Protein AF-A0A528ISD9-F1 (afdb_monomer)

Solvent-accessible surface area (backbone atoms only — not comparable to full-atom values): 8264 Å² total; per-residue (Å²): 116,90,58,52,65,60,52,48,52,56,48,50,56,24,37,49,72,68,56,57,71,72,68,52,71,87,56,77,55,90,62,73,42,65,60,56,54,54,38,43,40,49,56,33,66,58,87,95,41,62,55,21,46,51,64,62,51,53,51,49,48,66,52,47,54,58,52,52,52,53,51,49,52,54,48,51,53,52,51,47,46,65,73,75,45,89,54,96,59,46,70,56,55,53,51,50,55,59,52,55,72,70,56,59,67,75,75,49,49,58,60,51,51,54,51,51,52,51,48,17,53,50,32,46,53,46,24,72,74,66,72,54,77,87,73,42,58,55,91,77,78,122

Mean predicted aligned error: 9.1 Å

Secondary structure (DSSP, 8-state):
-TTHHHHHHHHHHTS-HHHHHTT-TTSPPSS--SHHHHHHHHT--BTTB-S-SHHHHHHHHHHHHHHHHHHHHHHHHHHHHHHH---TTHHHHHHHHHHHHTS-HHHHHHHHHHHHHHHHHHHHHHHHHHS---STT-TT--

Structure (mmCIF, N/CA/C/O backbone):
data_AF-A0A528ISD9-F1
#
_entry.id   AF-A0A528ISD9-F1
#
loop_
_atom_site.group_PDB
_atom_site.id
_atom_site.type_symbol
_atom_site.label_atom_id
_atom_site.label_alt_id
_atom_site.label_comp_id
_atom_site.label_asym_id
_atom_site.label_entity_id
_atom_site.label_seq_id
_atom_site.pdbx_PDB_ins_code
_atom_site.Cartn_x
_atom_site.Cartn_y
_atom_site.Cartn_z
_atom_site.occupancy
_atom_site.B_iso_or_equiv
_atom_site.auth_seq_id
_atom_site.auth_comp_id
_atom_site.auth_asym_id
_atom_site.auth_atom_id
_atom_site.pdbx_PDB_model_num
ATOM 1 N N . PHE A 1 1 ? -7.106 -21.153 -19.470 1.00 78.44 1 PHE A N 1
ATOM 2 C CA . PHE A 1 1 ? -7.697 -19.824 -19.732 1.00 78.44 1 PHE A CA 1
ATOM 3 C C . PHE A 1 1 ? -7.240 -18.777 -18.710 1.00 78.44 1 PHE A C 1
ATOM 5 O O . PHE A 1 1 ? -6.643 -17.799 -19.124 1.00 78.44 1 PHE A O 1
ATOM 12 N N . TYR A 1 2 ? -7.396 -18.997 -17.396 1.00 89.81 2 TYR A N 1
ATOM 13 C CA . TYR A 1 2 ? -7.051 -18.007 -16.351 1.00 89.81 2 TYR A CA 1
ATOM 14 C C . TYR A 1 2 ? -5.597 -17.490 -16.335 1.00 89.81 2 TYR A C 1
ATOM 16 O O . TYR A 1 2 ? -5.369 -16.340 -15.985 1.00 89.81 2 TYR A O 1
ATOM 24 N N . LEU A 1 3 ? -4.616 -18.305 -16.741 1.00 90.62 3 LEU A N 1
ATOM 25 C CA . LEU A 1 3 ? -3.196 -17.914 -16.779 1.00 90.62 3 LEU A CA 1
ATOM 26 C C . LEU A 1 3 ? -2.769 -17.243 -18.092 1.00 90.62 3 LEU A C 1
ATOM 28 O O . LEU A 1 3 ? -1.655 -16.737 -18.179 1.00 90.62 3 LEU A O 1
ATOM 32 N N . MET A 1 4 ? -3.635 -17.235 -19.110 1.00 89.06 4 MET A N 1
ATOM 33 C CA . MET A 1 4 ? -3.325 -16.671 -20.426 1.00 89.06 4 MET A CA 1
ATOM 34 C C . MET A 1 4 ? -2.847 -15.205 -20.359 1.00 89.06 4 MET A C 1
ATOM 36 O O . MET A 1 4 ? -1.797 -14.928 -20.934 1.00 89.06 4 MET A O 1
ATOM 40 N N . PRO A 1 5 ? -3.515 -14.268 -19.652 1.00 88.75 5 PRO A N 1
ATOM 41 C CA . PRO A 1 5 ? -3.048 -12.879 -19.600 1.00 88.75 5 PRO A CA 1
ATOM 42 C C . PRO A 1 5 ? -1.692 -12.735 -18.899 1.00 88.75 5 PRO A C 1
ATOM 44 O O . PRO A 1 5 ? -0.844 -11.982 -19.368 1.00 88.75 5 PRO A O 1
ATOM 47 N N . LEU A 1 6 ? -1.452 -13.497 -17.826 1.00 89.75 6 LEU A N 1
ATOM 48 C CA . LEU A 1 6 ? -0.161 -13.507 -17.133 1.00 89.75 6 LEU A CA 1
ATOM 49 C C . LEU A 1 6 ? 0.952 -14.024 -18.052 1.00 89.75 6 LEU A C 1
ATOM 51 O O . LEU A 1 6 ? 2.021 -13.425 -18.130 1.00 89.75 6 LEU A O 1
ATOM 55 N N . PHE A 1 7 ? 0.686 -15.107 -18.782 1.00 87.44 7 PHE A N 1
ATOM 56 C CA . PHE A 1 7 ? 1.626 -15.659 -19.752 1.00 87.44 7 PHE A CA 1
ATOM 57 C C . PHE A 1 7 ? 1.981 -14.642 -20.843 1.00 87.44 7 PHE A C 1
ATOM 59 O O . PHE A 1 7 ? 3.161 -14.438 -21.120 1.00 87.44 7 PHE A O 1
ATOM 66 N N . VAL A 1 8 ? 0.981 -13.960 -21.414 1.00 87.25 8 VAL A N 1
ATOM 67 C CA . VAL A 1 8 ? 1.204 -12.924 -22.433 1.00 87.25 8 VAL A CA 1
ATOM 68 C C . VAL A 1 8 ? 2.040 -11.780 -21.864 1.00 87.25 8 VAL A C 1
ATOM 70 O O . VAL A 1 8 ? 3.036 -11.422 -22.482 1.00 87.25 8 VAL A O 1
ATOM 73 N N . MET A 1 9 ? 1.708 -11.267 -20.673 1.00 88.31 9 MET A N 1
ATOM 74 C CA . MET A 1 9 ? 2.478 -10.195 -20.027 1.00 88.31 9 MET A CA 1
ATOM 75 C C . MET A 1 9 ? 3.944 -10.586 -19.817 1.00 88.31 9 MET A C 1
ATOM 77 O O . MET A 1 9 ? 4.838 -9.812 -20.164 1.00 88.31 9 MET A O 1
ATOM 81 N N . LEU A 1 10 ? 4.200 -11.795 -19.309 1.00 87.62 10 LEU A N 1
ATOM 82 C CA . LEU A 1 10 ? 5.560 -12.291 -19.097 1.00 87.62 10 LEU A CA 1
ATOM 83 C C . LEU A 1 10 ? 6.324 -12.404 -20.415 1.00 87.62 10 LEU A C 1
ATOM 85 O O . LEU A 1 10 ? 7.420 -11.860 -20.520 1.00 87.62 10 LEU A O 1
ATOM 89 N N . VAL A 1 11 ? 5.730 -13.036 -21.430 1.00 86.06 11 VAL A N 1
ATOM 90 C CA . VAL A 1 11 ? 6.341 -13.185 -22.759 1.00 86.06 11 VAL A CA 1
ATOM 91 C C . VAL A 1 11 ? 6.649 -11.824 -23.378 1.00 86.06 11 VAL A C 1
ATOM 93 O O . VAL A 1 11 ? 7.746 -11.625 -23.892 1.00 86.06 11 VAL A O 1
ATOM 96 N N . THR A 1 12 ? 5.728 -10.864 -23.285 1.00 85.38 12 THR A N 1
ATOM 97 C CA . THR A 1 12 ? 5.949 -9.510 -23.807 1.00 85.38 12 THR A CA 1
ATOM 98 C C . THR A 1 12 ? 6.986 -8.716 -23.016 1.00 85.38 12 THR A C 1
ATOM 100 O O . THR A 1 12 ? 7.653 -7.875 -23.606 1.00 85.38 12 THR A O 1
ATOM 103 N N . SER A 1 13 ? 7.186 -8.996 -21.720 1.00 86.12 13 SER A N 1
ATOM 104 C CA . SER A 1 13 ? 8.168 -8.267 -20.898 1.00 86.12 13 SER A CA 1
ATOM 105 C C . SER A 1 13 ? 9.627 -8.504 -21.316 1.00 86.12 13 SER A C 1
ATOM 107 O O . SER A 1 13 ? 10.495 -7.706 -20.971 1.00 86.12 13 SER A O 1
ATOM 109 N N . PHE A 1 14 ? 9.890 -9.579 -22.070 1.00 85.50 14 PHE A N 1
ATOM 110 C CA . PHE A 1 14 ? 11.213 -9.933 -22.597 1.00 85.50 14 PHE A CA 1
ATOM 111 C C . PHE A 1 14 ? 11.406 -9.590 -24.082 1.00 85.50 14 PHE A C 1
ATOM 113 O O . PHE A 1 14 ? 12.476 -9.862 -24.628 1.00 85.50 14 PHE A O 1
ATOM 120 N N . LYS A 1 15 ? 10.392 -9.027 -24.752 1.00 83.38 15 LYS A N 1
ATOM 121 C CA . LYS A 1 15 ? 10.476 -8.633 -26.167 1.00 83.38 15 LYS A CA 1
ATOM 122 C C . LYS A 1 15 ? 11.162 -7.279 -26.321 1.00 83.38 15 LYS A C 1
ATOM 124 O O . LYS A 1 15 ? 11.003 -6.390 -25.486 1.00 83.38 15 LYS A O 1
ATOM 129 N N . THR A 1 16 ? 11.889 -7.105 -27.421 1.00 82.94 16 THR A N 1
ATOM 130 C CA . THR A 1 16 ? 12.428 -5.797 -27.814 1.00 82.94 16 THR A CA 1
ATOM 131 C C . THR A 1 16 ? 11.319 -4.900 -28.366 1.00 82.94 16 THR A C 1
ATOM 133 O O . THR A 1 16 ? 10.243 -5.366 -28.750 1.00 82.94 16 THR A O 1
ATOM 136 N N . MET A 1 17 ? 11.567 -3.590 -28.417 1.00 78.19 17 MET A N 1
ATOM 137 C CA . MET A 1 17 ? 10.549 -2.633 -28.856 1.00 78.19 17 MET A CA 1
ATOM 138 C C . MET A 1 17 ? 10.195 -2.798 -30.345 1.00 78.19 17 MET A C 1
ATOM 140 O O . MET A 1 17 ? 9.028 -2.668 -30.711 1.00 78.19 17 MET A O 1
ATOM 144 N N . ASP A 1 18 ? 11.161 -3.205 -31.172 1.00 78.88 18 ASP A N 1
ATOM 145 C CA . ASP A 1 18 ? 10.939 -3.542 -32.583 1.00 78.88 18 ASP A CA 1
ATOM 146 C C . ASP A 1 18 ? 10.036 -4.779 -32.741 1.00 78.88 18 ASP A C 1
ATOM 148 O O . ASP A 1 18 ? 9.151 -4.810 -33.596 1.00 78.88 18 ASP A O 1
ATOM 152 N N . GLU A 1 19 ? 10.190 -5.798 -31.887 1.00 78.44 19 GLU A N 1
ATOM 153 C CA . GLU A 1 19 ? 9.355 -7.008 -31.927 1.00 78.44 19 GLU A CA 1
ATOM 154 C C . GLU A 1 19 ? 7.897 -6.717 -31.526 1.00 78.44 19 GLU A C 1
ATOM 156 O O . GLU A 1 19 ? 6.963 -7.296 -32.087 1.00 78.44 19 GLU A O 1
ATOM 161 N N . ILE A 1 20 ? 7.688 -5.780 -30.597 1.00 77.25 20 ILE A N 1
ATOM 162 C CA . ILE A 1 20 ? 6.350 -5.324 -30.194 1.00 77.25 20 ILE A CA 1
ATOM 163 C C . ILE A 1 20 ? 5.681 -4.527 -31.328 1.00 77.25 20 ILE A C 1
ATOM 165 O O . ILE A 1 20 ? 4.493 -4.724 -31.592 1.00 77.25 20 ILE A O 1
ATOM 169 N N . GLN A 1 21 ? 6.429 -3.662 -32.022 1.00 79.75 21 GLN A N 1
ATOM 170 C CA . GLN A 1 21 ? 5.910 -2.828 -33.116 1.00 79.75 21 GLN A CA 1
ATOM 171 C C . GLN A 1 21 ? 5.569 -3.628 -34.383 1.00 79.75 21 GLN A C 1
ATOM 173 O O . GLN A 1 21 ? 4.627 -3.278 -35.090 1.00 79.75 21 GLN A O 1
ATOM 178 N N . ASN A 1 22 ? 6.261 -4.744 -34.631 1.00 78.12 22 ASN A N 1
ATOM 179 C CA . ASN A 1 22 ? 6.028 -5.620 -35.786 1.00 78.12 22 ASN A CA 1
ATOM 180 C C . ASN A 1 22 ? 4.757 -6.500 -35.682 1.00 78.12 22 ASN A C 1
ATOM 182 O O . ASN A 1 22 ? 4.517 -7.355 -36.534 1.00 78.12 22 ASN A O 1
ATOM 186 N N . GLY A 1 23 ? 3.912 -6.300 -34.662 1.00 66.56 23 GLY A N 1
ATOM 187 C CA . GLY A 1 23 ? 2.531 -6.803 -34.632 1.00 66.56 23 GLY A CA 1
ATOM 188 C C . GLY A 1 23 ? 2.337 -8.249 -34.161 1.00 66.56 23 GLY A C 1
ATOM 189 O O . GLY A 1 23 ? 1.199 -8.711 -34.083 1.00 66.56 23 GLY A O 1
ATOM 190 N N . ASN A 1 24 ? 3.397 -8.968 -33.778 1.00 68.62 24 ASN A N 1
ATOM 191 C CA . ASN A 1 24 ? 3.296 -10.367 -33.346 1.00 68.62 24 ASN A CA 1
ATOM 192 C C . ASN A 1 24 ? 3.233 -10.509 -31.811 1.00 68.62 24 ASN A C 1
ATOM 194 O O . ASN A 1 24 ? 4.082 -11.133 -31.166 1.00 68.62 24 ASN A O 1
ATOM 198 N N . MET A 1 25 ? 2.213 -9.897 -31.196 1.00 63.84 25 MET A N 1
ATOM 199 C CA . MET A 1 25 ? 2.083 -9.806 -29.731 1.00 63.84 25 MET A CA 1
ATOM 200 C C . MET A 1 25 ? 1.966 -11.179 -29.045 1.00 63.84 25 MET A C 1
ATOM 202 O O . MET A 1 25 ? 2.528 -11.361 -27.965 1.00 63.84 25 MET A O 1
ATOM 206 N N . LEU A 1 26 ? 1.313 -12.152 -29.693 1.00 69.12 26 LEU A N 1
ATOM 207 C CA . LEU A 1 26 ? 1.048 -13.496 -29.154 1.00 69.12 26 LEU A CA 1
ATOM 208 C C . LEU A 1 26 ? 2.157 -14.527 -29.437 1.00 69.12 26 LEU A C 1
ATOM 210 O O . LEU A 1 26 ? 2.134 -15.606 -28.846 1.00 69.12 26 LEU A O 1
ATOM 214 N N . ALA A 1 27 ? 3.115 -14.228 -30.320 1.00 75.69 27 ALA A N 1
ATOM 215 C CA . ALA A 1 27 ? 4.233 -15.132 -30.588 1.00 75.69 27 ALA A CA 1
ATOM 216 C C . ALA A 1 27 ? 5.226 -15.180 -29.417 1.00 75.69 27 ALA A C 1
ATOM 218 O O . ALA A 1 27 ? 5.342 -14.228 -28.643 1.00 75.69 27 ALA A O 1
ATOM 219 N N . LEU A 1 28 ? 5.954 -16.290 -29.299 1.00 76.00 28 LEU A N 1
ATOM 220 C CA . LEU A 1 28 ? 7.080 -16.412 -28.372 1.00 76.00 28 LEU A CA 1
ATOM 221 C C . LEU A 1 28 ? 8.197 -15.421 -28.745 1.00 76.00 28 LEU A C 1
ATOM 223 O O . LEU A 1 28 ? 8.339 -15.112 -29.930 1.00 76.00 28 LEU A O 1
ATOM 227 N N . PRO A 1 29 ? 8.972 -14.933 -27.756 1.00 74.81 29 PRO A N 1
ATOM 228 C CA . PRO A 1 29 ? 10.000 -13.933 -27.999 1.00 74.81 29 PRO A CA 1
ATOM 229 C C . PRO A 1 29 ? 11.099 -14.540 -28.871 1.00 74.81 29 PRO A C 1
ATOM 231 O O . PRO A 1 29 ? 11.647 -15.592 -28.531 1.00 74.81 29 PRO A O 1
ATOM 234 N N . GLN A 1 30 ? 11.410 -13.899 -29.995 1.00 75.25 30 GLN A N 1
ATOM 235 C CA . GLN A 1 30 ? 12.441 -14.398 -30.917 1.00 75.25 30 GLN A CA 1
ATOM 236 C C . GLN A 1 30 ? 13.851 -14.154 -30.365 1.00 75.25 30 GLN A C 1
ATOM 238 O O . GLN A 1 30 ? 14.741 -14.987 -30.532 1.00 75.25 30 GLN A O 1
ATOM 243 N N . ALA A 1 31 ? 14.031 -13.036 -29.659 1.00 79.00 31 ALA A N 1
ATOM 244 C CA . ALA A 1 31 ? 15.257 -12.682 -28.956 1.00 79.00 31 ALA A CA 1
ATOM 245 C C . ALA A 1 31 ? 14.906 -12.174 -27.544 1.00 79.00 31 ALA A C 1
ATOM 247 O O . ALA A 1 31 ? 14.661 -10.980 -27.368 1.00 79.00 31 ALA A O 1
ATOM 248 N N . PRO A 1 32 ? 14.832 -13.055 -26.528 1.00 80.31 32 PRO A N 1
ATOM 249 C CA . PRO A 1 32 ? 14.526 -12.632 -25.166 1.00 80.31 32 PRO A CA 1
ATOM 250 C C . PRO A 1 32 ? 15.647 -11.740 -24.618 1.00 80.31 32 PRO A C 1
ATOM 252 O O . PRO A 1 32 ? 16.808 -12.151 -24.570 1.00 80.31 32 PRO A O 1
ATOM 255 N N . THR A 1 33 ? 15.304 -10.528 -24.179 1.00 84.12 33 THR A N 1
ATOM 256 C CA . THR A 1 33 ? 16.258 -9.573 -23.594 1.00 84.12 33 THR A CA 1
ATOM 257 C C . THR A 1 33 ? 15.757 -9.003 -22.265 1.00 84.12 33 THR A C 1
ATOM 259 O O . THR A 1 33 ? 14.560 -8.867 -22.026 1.00 84.12 33 THR A O 1
ATOM 262 N N . PHE A 1 34 ? 16.696 -8.650 -21.383 1.00 87.00 34 PHE A N 1
ATOM 263 C CA . PHE A 1 34 ? 16.424 -7.955 -20.113 1.00 87.00 34 PHE A CA 1
ATOM 264 C C . PHE A 1 34 ? 16.558 -6.430 -20.228 1.00 87.00 34 PHE A C 1
ATOM 266 O O . PHE A 1 34 ? 16.382 -5.706 -19.249 1.00 87.00 34 PHE A O 1
ATOM 273 N N . GLU A 1 35 ? 16.859 -5.925 -21.422 1.00 85.00 35 GLU A N 1
ATOM 274 C CA . GLU A 1 35 ? 17.009 -4.497 -21.689 1.00 85.00 35 GLU A CA 1
ATOM 275 C C . GLU A 1 35 ? 15.753 -3.680 -21.318 1.00 85.00 35 GLU A C 1
ATOM 277 O O . GLU A 1 35 ? 15.913 -2.646 -20.663 1.00 85.00 35 GLU A O 1
ATOM 282 N N . PRO A 1 36 ? 14.511 -4.137 -21.604 1.00 86.12 36 PRO A N 1
ATOM 283 C CA . PRO A 1 36 ? 13.305 -3.429 -21.171 1.00 86.12 36 PRO A CA 1
ATOM 284 C C . PRO A 1 36 ? 13.200 -3.293 -19.647 1.00 86.12 36 PRO A C 1
ATOM 286 O O . PRO A 1 36 ? 12.753 -2.261 -19.155 1.00 86.12 36 PRO A O 1
ATOM 289 N N . TRP A 1 37 ? 13.652 -4.296 -18.888 1.00 87.19 37 TRP A N 1
ATOM 290 C CA . TRP A 1 37 ? 13.636 -4.275 -17.422 1.00 87.19 37 TRP A CA 1
ATOM 291 C C . TRP A 1 37 ? 14.635 -3.269 -16.848 1.00 87.19 37 TRP A C 1
ATOM 293 O O . TRP A 1 37 ? 14.292 -2.512 -15.940 1.00 87.19 37 TRP A O 1
ATOM 303 N N . LEU A 1 38 ? 15.853 -3.220 -17.395 1.00 86.06 38 LEU A N 1
ATOM 304 C CA . LEU A 1 38 ? 16.877 -2.254 -16.983 1.00 86.06 38 LEU A CA 1
ATOM 305 C C . LEU A 1 38 ? 16.448 -0.816 -17.310 1.00 86.06 38 LEU A C 1
ATOM 307 O O . LEU A 1 38 ? 16.518 0.063 -16.446 1.00 86.06 38 LEU A O 1
ATOM 311 N N . LYS A 1 39 ? 15.906 -0.600 -18.515 1.00 84.75 39 LYS A N 1
ATOM 312 C CA . LYS A 1 39 ? 15.342 0.691 -18.932 1.00 84.75 39 LYS A CA 1
ATOM 313 C C . LYS A 1 39 ? 14.153 1.106 -18.065 1.00 84.75 39 LYS A C 1
ATOM 315 O O . LYS A 1 39 ? 14.074 2.263 -17.653 1.00 84.75 39 LYS A O 1
ATOM 320 N N . ALA A 1 40 ? 13.247 0.184 -17.735 1.00 85.19 40 ALA A N 1
ATOM 321 C CA . ALA A 1 40 ? 12.119 0.445 -16.834 1.00 85.19 40 ALA A CA 1
ATOM 322 C C . ALA A 1 40 ? 12.580 0.832 -15.421 1.00 85.19 40 ALA A C 1
ATOM 324 O O . ALA A 1 40 ? 11.997 1.713 -14.782 1.00 85.19 40 ALA A O 1
ATOM 325 N N . TRP A 1 41 ? 13.644 0.194 -14.936 1.00 86.06 41 TRP A N 1
ATOM 326 C CA . TRP A 1 41 ? 14.147 0.418 -13.589 1.00 86.06 41 TRP A CA 1
ATOM 327 C C . TRP A 1 41 ? 14.801 1.791 -13.405 1.00 86.06 41 TRP A C 1
ATOM 329 O O . TRP A 1 41 ? 14.539 2.434 -12.386 1.00 86.06 41 TRP A O 1
ATOM 339 N N . GLY A 1 42 ? 15.620 2.240 -14.365 1.00 83.06 42 GLY A N 1
ATOM 340 C CA . GLY A 1 42 ? 16.470 3.430 -14.194 1.00 83.06 42 GLY A CA 1
ATOM 341 C C . GLY A 1 42 ? 16.247 4.596 -15.160 1.00 83.06 42 GL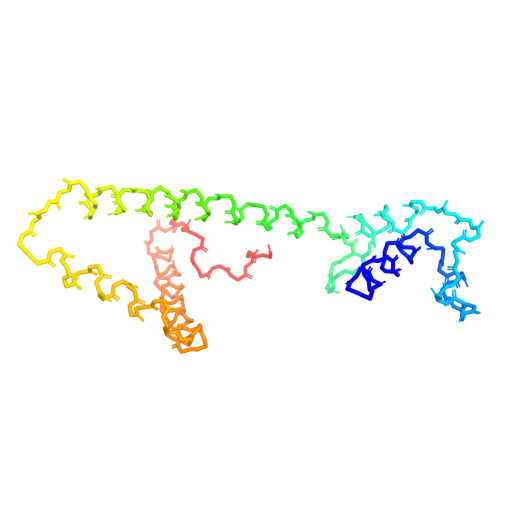Y A C 1
ATOM 342 O O . GLY A 1 42 ? 16.570 5.723 -14.804 1.00 83.06 42 GLY A O 1
ATOM 343 N N . GLU A 1 43 ? 15.703 4.363 -16.356 1.00 79.00 43 GLU A N 1
ATOM 344 C CA . GLU A 1 43 ? 15.774 5.349 -17.454 1.00 79.00 43 GLU A CA 1
ATOM 345 C C . GLU A 1 43 ? 14.405 5.782 -17.992 1.00 79.00 43 GLU A C 1
ATOM 347 O O . GLU A 1 43 ? 14.292 6.772 -18.712 1.00 79.00 43 GLU A O 1
ATOM 352 N N . THR A 1 44 ? 13.338 5.059 -17.650 1.00 79.44 44 THR A N 1
ATOM 353 C CA . THR A 1 44 ? 11.999 5.357 -18.170 1.00 79.44 44 THR A CA 1
ATOM 354 C C . THR A 1 44 ? 11.432 6.619 -17.530 1.00 79.44 44 THR A C 1
ATOM 356 O O . THR A 1 44 ? 11.471 6.793 -16.310 1.00 79.44 44 THR A O 1
ATOM 359 N N . CYS A 1 45 ? 10.860 7.490 -18.360 1.00 75.50 45 CYS A N 1
ATOM 360 C CA . CYS A 1 45 ? 10.126 8.659 -17.899 1.00 75.50 45 CYS A CA 1
ATOM 361 C C . CYS A 1 45 ? 8.750 8.244 -17.374 1.00 75.50 45 CYS A C 1
ATOM 363 O O . CYS A 1 45 ? 7.865 7.866 -18.142 1.00 75.50 45 CYS A O 1
ATOM 365 N N . VAL A 1 46 ? 8.582 8.309 -16.053 1.00 74.12 46 VAL A N 1
ATOM 366 C CA . VAL A 1 46 ? 7.314 8.043 -15.367 1.00 74.12 46 VAL A CA 1
ATOM 367 C C . VAL A 1 46 ? 6.772 9.385 -14.878 1.00 74.12 46 VAL A C 1
ATOM 369 O O . VAL A 1 46 ? 7.271 9.971 -13.921 1.00 74.12 46 VAL A O 1
ATOM 372 N N . GLY A 1 47 ? 5.759 9.916 -15.566 1.00 74.56 47 GLY A N 1
ATOM 373 C CA . GLY A 1 47 ? 5.227 11.250 -15.276 1.00 74.56 47 GLY A CA 1
ATOM 374 C C . GLY A 1 47 ? 6.211 12.363 -15.656 1.00 74.56 47 GLY A C 1
ATOM 375 O O . GLY A 1 47 ? 6.547 12.511 -16.826 1.00 74.56 47 GLY A O 1
ATOM 376 N N . LEU A 1 48 ? 6.643 13.163 -14.675 1.00 68.56 48 LEU A N 1
ATOM 377 C CA . LEU A 1 48 ? 7.524 14.330 -14.871 1.00 68.56 48 LEU A CA 1
ATOM 378 C C . LEU A 1 48 ? 9.016 14.016 -14.661 1.00 68.56 48 LEU A C 1
ATOM 380 O O . LEU A 1 48 ? 9.855 14.891 -14.865 1.00 68.56 48 LEU A O 1
ATOM 384 N N . THR A 1 49 ? 9.360 12.801 -14.222 1.00 73.44 49 THR A N 1
ATOM 385 C CA . THR A 1 49 ? 10.737 12.415 -13.887 1.00 73.44 49 THR A CA 1
ATOM 386 C C . THR A 1 49 ? 11.211 11.253 -14.760 1.00 73.44 49 THR A C 1
ATOM 388 O O . THR A 1 49 ? 10.527 10.245 -14.924 1.00 73.44 49 THR A O 1
ATOM 391 N N . CYS A 1 50 ? 12.416 11.385 -15.318 1.00 77.25 50 CYS A N 1
ATOM 392 C CA . CYS A 1 50 ? 13.090 10.347 -16.110 1.00 77.25 50 CYS A CA 1
ATOM 393 C C . CYS A 1 50 ? 14.108 9.568 -15.273 1.00 77.25 50 CYS A C 1
ATOM 395 O O . CYS A 1 50 ? 15.248 9.383 -15.679 1.00 77.25 50 CYS A O 1
ATOM 397 N N . ALA A 1 51 ? 13.698 9.169 -14.068 1.00 79.12 51 ALA A N 1
ATOM 398 C CA . ALA A 1 51 ? 14.538 8.449 -13.108 1.00 79.12 51 ALA A CA 1
ATOM 399 C C . ALA A 1 51 ? 14.168 6.956 -12.982 1.00 79.12 51 ALA A C 1
ATOM 401 O O . ALA A 1 51 ? 14.626 6.281 -12.058 1.00 79.12 51 ALA A O 1
ATOM 402 N N . GLY A 1 52 ? 13.305 6.447 -13.871 1.00 83.94 52 GLY A N 1
ATOM 403 C CA . GLY A 1 52 ? 12.783 5.085 -13.800 1.00 83.94 52 GLY A CA 1
ATOM 404 C C . GLY A 1 52 ? 11.839 4.846 -12.617 1.00 83.94 52 GLY A C 1
ATOM 405 O O . GLY A 1 52 ? 11.414 5.766 -11.913 1.00 83.94 52 GLY A O 1
ATOM 406 N N . ILE A 1 53 ? 11.481 3.578 -12.401 1.00 86.81 53 ILE A N 1
ATOM 407 C CA . ILE A 1 53 ? 10.477 3.182 -11.399 1.00 86.81 53 ILE A CA 1
ATOM 408 C C . ILE A 1 53 ? 11.054 2.929 -9.995 1.00 86.81 53 ILE A C 1
ATOM 410 O O . ILE A 1 53 ? 10.301 2.823 -9.025 1.00 86.81 53 ILE A O 1
ATOM 414 N N . ASN A 1 54 ? 12.382 2.845 -9.868 1.00 86.19 54 ASN A N 1
ATOM 415 C CA . ASN A 1 54 ? 13.079 2.469 -8.633 1.00 86.19 54 ASN A CA 1
ATOM 416 C C . ASN A 1 54 ? 12.676 3.341 -7.421 1.00 86.19 54 ASN A C 1
ATOM 418 O O . ASN A 1 54 ? 12.375 2.823 -6.343 1.00 86.19 54 ASN A O 1
ATOM 422 N N . GLY A 1 55 ? 12.584 4.664 -7.599 1.00 85.38 55 GLY A N 1
ATOM 423 C CA . GLY A 1 55 ? 12.180 5.582 -6.525 1.00 85.38 55 GLY A CA 1
ATOM 424 C C . GLY A 1 55 ? 10.763 5.308 -6.005 1.00 85.38 55 GLY A C 1
ATOM 425 O O . GLY A 1 55 ? 10.555 5.154 -4.800 1.00 85.38 55 GLY A O 1
ATOM 426 N N . TYR A 1 56 ? 9.801 5.161 -6.919 1.00 85.94 56 TYR A N 1
ATOM 427 C CA . TYR A 1 56 ? 8.406 4.849 -6.590 1.00 85.94 56 TYR A CA 1
ATOM 428 C C . TYR A 1 56 ? 8.258 3.481 -5.917 1.00 85.94 56 TYR A C 1
ATOM 430 O O . TYR A 1 56 ? 7.451 3.317 -4.995 1.00 85.94 56 TYR A O 1
ATOM 438 N N . PHE A 1 57 ? 9.064 2.504 -6.337 1.00 89.38 57 PHE A N 1
ATOM 439 C CA . PHE A 1 57 ? 9.089 1.177 -5.734 1.00 89.38 57 PHE A CA 1
ATOM 440 C C . PHE A 1 57 ? 9.517 1.235 -4.262 1.00 89.38 57 PHE A C 1
ATOM 442 O O . PHE A 1 57 ? 8.808 0.730 -3.387 1.00 89.38 57 PHE A O 1
ATOM 449 N N . TRP A 1 58 ? 10.619 1.925 -3.952 1.00 88.50 58 TRP A N 1
ATOM 450 C CA . TRP A 1 58 ? 11.060 2.074 -2.562 1.00 88.50 58 TRP A CA 1
ATOM 451 C C . TRP A 1 58 ? 10.116 2.915 -1.716 1.00 88.50 58 TRP A C 1
ATOM 453 O O . TRP A 1 58 ? 9.931 2.603 -0.540 1.00 88.50 58 TRP A O 1
ATOM 463 N N . ASN A 1 59 ? 9.499 3.949 -2.285 1.00 88.81 59 ASN A N 1
ATOM 464 C CA . ASN A 1 59 ? 8.4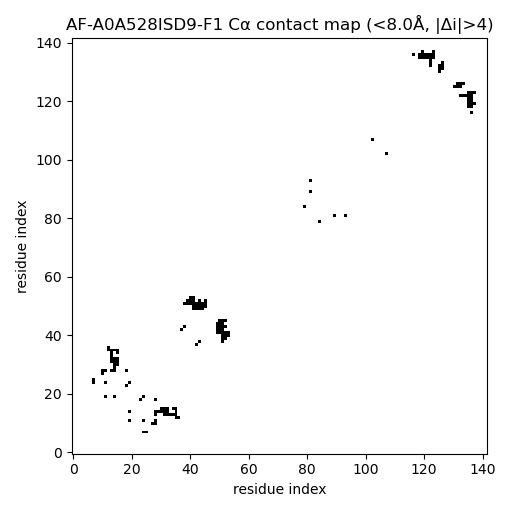73 4.715 -1.582 1.00 88.81 59 ASN A CA 1
ATOM 465 C C . ASN A 1 59 ? 7.282 3.824 -1.211 1.00 88.81 59 ASN A C 1
ATOM 467 O O . ASN A 1 59 ? 6.834 3.849 -0.066 1.00 88.81 59 ASN A O 1
ATOM 471 N N . SER A 1 60 ? 6.849 2.955 -2.124 1.00 88.94 60 SER A N 1
ATOM 472 C CA . SER A 1 60 ? 5.780 1.987 -1.860 1.00 88.94 60 SER A CA 1
ATOM 473 C C . SER A 1 60 ? 6.158 1.018 -0.739 1.00 88.94 60 SER A C 1
ATOM 475 O O . SER A 1 60 ? 5.374 0.816 0.187 1.00 88.94 60 SER A O 1
ATOM 477 N N . ILE A 1 61 ? 7.381 0.476 -0.750 1.00 93.56 61 ILE A N 1
ATOM 478 C CA . ILE A 1 61 ? 7.877 -0.391 0.334 1.00 93.56 61 ILE A CA 1
ATOM 479 C C . ILE A 1 61 ? 7.886 0.357 1.671 1.00 93.56 61 ILE A C 1
ATOM 481 O O . ILE A 1 61 ? 7.375 -0.156 2.668 1.00 93.56 61 ILE A O 1
ATOM 485 N N . LYS A 1 62 ? 8.425 1.580 1.694 1.00 91.31 62 LYS A N 1
ATOM 486 C CA . LYS A 1 62 ? 8.482 2.418 2.900 1.00 91.31 62 LYS A CA 1
ATOM 487 C C . LYS A 1 62 ? 7.095 2.736 3.458 1.00 91.31 62 LYS A C 1
ATOM 489 O O . LYS A 1 62 ? 6.982 2.913 4.664 1.00 91.31 62 LYS A O 1
ATOM 494 N N . MET A 1 63 ? 6.059 2.794 2.622 1.00 89.44 63 MET A N 1
ATOM 495 C CA . MET A 1 63 ? 4.675 2.977 3.072 1.00 89.44 63 MET A CA 1
ATOM 496 C C . MET A 1 63 ? 4.041 1.665 3.553 1.00 89.44 63 MET A C 1
ATOM 498 O O . MET A 1 63 ? 3.448 1.622 4.631 1.00 89.44 63 MET A O 1
ATOM 502 N N . VAL A 1 64 ? 4.169 0.585 2.777 1.00 95.88 64 VAL A N 1
ATOM 503 C CA . VAL A 1 64 ? 3.473 -0.687 3.031 1.00 95.88 64 VAL A CA 1
ATOM 504 C C . VAL A 1 64 ? 4.022 -1.404 4.261 1.00 95.88 64 VAL A C 1
ATOM 506 O O . VAL A 1 64 ? 3.238 -1.890 5.074 1.00 95.88 64 VAL A O 1
ATOM 509 N N . VAL A 1 65 ? 5.345 -1.454 4.436 1.00 96.44 65 VAL A N 1
ATOM 510 C CA . VAL A 1 65 ? 5.980 -2.185 5.546 1.00 96.44 65 VAL A CA 1
ATOM 511 C C . VAL A 1 65 ? 5.481 -1.715 6.921 1.00 96.44 65 VAL A C 1
ATOM 513 O O . VAL A 1 65 ? 4.965 -2.550 7.670 1.00 96.44 65 VAL A O 1
ATOM 516 N N . PRO A 1 66 ? 5.566 -0.419 7.285 1.00 95.00 66 PRO A N 1
ATOM 517 C CA . PRO A 1 66 ? 5.064 0.034 8.578 1.00 95.00 66 PRO A CA 1
ATOM 518 C C . PRO A 1 66 ? 3.540 -0.084 8.681 1.00 95.00 66 PRO A C 1
ATOM 520 O O . PRO A 1 66 ? 3.037 -0.457 9.740 1.00 95.00 66 PRO A O 1
ATOM 523 N N . ALA A 1 67 ? 2.795 0.172 7.598 1.00 94.62 67 ALA A N 1
ATOM 524 C CA . ALA A 1 67 ? 1.336 0.077 7.609 1.00 94.62 67 ALA A CA 1
ATOM 525 C C . ALA A 1 67 ? 0.851 -1.352 7.909 1.00 94.62 67 ALA A C 1
ATOM 527 O O . ALA A 1 67 ? -0.016 -1.551 8.766 1.00 94.62 67 ALA A O 1
ATOM 528 N N . VAL A 1 68 ? 1.434 -2.359 7.254 1.00 97.25 68 VAL A N 1
ATOM 529 C CA . VAL A 1 68 ? 1.106 -3.775 7.479 1.00 97.25 68 VAL A CA 1
ATOM 530 C C . VAL A 1 68 ? 1.552 -4.220 8.868 1.00 97.25 68 VAL A C 1
ATOM 532 O O . VAL A 1 68 ? 0.796 -4.903 9.555 1.00 97.25 68 VAL A O 1
ATOM 535 N N . LEU A 1 69 ? 2.736 -3.804 9.320 1.00 97.81 69 LEU A N 1
ATOM 536 C CA . LEU A 1 69 ? 3.243 -4.169 10.643 1.00 97.81 69 LEU A CA 1
ATOM 537 C C . LEU A 1 69 ? 2.332 -3.643 11.762 1.00 97.81 69 LEU A C 1
ATOM 539 O O . LEU A 1 69 ? 1.906 -4.416 12.620 1.00 97.81 69 LEU A O 1
ATOM 543 N N . ILE A 1 70 ? 1.971 -2.358 11.724 1.00 97.00 70 ILE A N 1
ATOM 544 C CA . ILE A 1 70 ? 1.098 -1.742 12.734 1.00 97.00 70 ILE A CA 1
ATOM 545 C C . ILE A 1 70 ? -0.305 -2.358 12.685 1.00 97.00 70 ILE A C 1
ATOM 547 O O . ILE A 1 70 ? -0.843 -2.747 13.723 1.00 97.00 70 ILE A O 1
ATOM 551 N N . SER A 1 71 ? -0.896 -2.486 11.493 1.00 96.19 71 SER A N 1
ATOM 552 C CA . SER A 1 71 ? -2.250 -3.041 11.348 1.00 96.19 71 SER A CA 1
ATOM 553 C C . SER A 1 71 ? -2.334 -4.505 11.780 1.00 96.19 71 SER A C 1
ATOM 555 O O . SER A 1 71 ? -3.285 -4.881 12.464 1.00 96.19 71 SER A O 1
ATOM 557 N N . THR A 1 72 ? -1.321 -5.316 11.469 1.00 97.00 72 THR A N 1
ATOM 558 C CA . THR A 1 72 ? -1.268 -6.726 11.877 1.00 97.00 72 THR A CA 1
ATOM 559 C C . THR A 1 72 ? -1.106 -6.860 13.386 1.00 97.00 72 THR A C 1
ATOM 561 O O . THR A 1 72 ? -1.804 -7.667 13.995 1.00 97.00 72 THR A O 1
ATOM 564 N N . LEU A 1 73 ? -0.242 -6.054 14.014 1.00 97.62 73 LEU A N 1
ATOM 565 C CA . LEU A 1 73 ? -0.068 -6.068 15.470 1.00 97.62 73 LEU A CA 1
ATOM 566 C C . LEU A 1 73 ? -1.364 -5.691 16.194 1.00 97.62 73 LEU A C 1
ATOM 568 O O . LEU A 1 73 ? -1.806 -6.412 17.089 1.00 97.62 73 LEU A O 1
ATOM 572 N N . LEU A 1 74 ? -2.011 -4.601 15.777 1.00 95.69 74 LEU A N 1
ATOM 573 C CA . LEU A 1 74 ? -3.293 -4.188 16.348 1.00 95.69 74 LEU A CA 1
ATOM 574 C C . LEU A 1 74 ? -4.385 -5.234 16.094 1.00 95.69 74 LEU A C 1
ATOM 576 O O . LEU A 1 74 ? -5.168 -5.534 16.996 1.00 95.69 74 LEU A O 1
ATOM 580 N N . GLY A 1 75 ? -4.429 -5.822 14.899 1.00 94.00 75 GLY A N 1
ATOM 581 C CA . GLY A 1 75 ? -5.360 -6.897 14.562 1.00 94.00 75 GLY A CA 1
ATOM 582 C C . GLY A 1 75 ? -5.161 -8.137 15.435 1.00 94.00 75 GLY A C 1
ATOM 583 O O . GLY A 1 75 ? -6.128 -8.659 15.988 1.00 94.00 75 GLY A O 1
ATOM 584 N N . ALA A 1 76 ? -3.912 -8.565 15.631 1.00 94.62 76 ALA A N 1
ATOM 585 C CA . ALA A 1 76 ? -3.565 -9.715 16.460 1.00 94.62 76 ALA A CA 1
ATOM 586 C C . ALA A 1 76 ? -3.955 -9.503 17.931 1.00 94.62 76 ALA A C 1
ATOM 588 O O . ALA A 1 76 ? -4.546 -10.394 18.544 1.00 94.62 76 ALA A O 1
ATOM 589 N N . LEU A 1 77 ? -3.693 -8.312 18.482 1.00 94.12 77 LEU A N 1
ATOM 590 C CA . LEU A 1 77 ? -4.081 -7.960 19.851 1.00 94.12 77 LEU A CA 1
ATOM 591 C C . LEU A 1 77 ? -5.606 -7.966 20.028 1.00 94.12 77 LEU A C 1
ATOM 593 O O . LEU A 1 77 ? -6.116 -8.598 20.954 1.00 94.12 77 LEU A O 1
ATOM 597 N N . ASN A 1 78 ? -6.344 -7.322 19.119 1.00 91.69 78 ASN A N 1
ATOM 598 C CA . ASN A 1 78 ? -7.808 -7.293 19.172 1.00 91.69 78 ASN A CA 1
ATOM 599 C C . ASN A 1 78 ? -8.415 -8.695 19.010 1.00 91.69 78 ASN A C 1
ATOM 601 O O . ASN A 1 78 ? -9.322 -9.070 19.757 1.00 91.69 78 ASN A O 1
ATOM 605 N N . GLY A 1 79 ? -7.883 -9.495 18.082 1.00 90.62 79 GLY A N 1
ATOM 606 C CA . GLY A 1 79 ? -8.299 -10.881 17.879 1.00 90.62 79 GLY A CA 1
ATOM 607 C C . GLY A 1 79 ? -8.049 -11.751 19.112 1.00 90.62 79 GLY A C 1
ATOM 608 O O . GLY A 1 79 ? -8.921 -12.529 19.507 1.00 90.62 79 GLY A O 1
ATOM 609 N N . TYR A 1 80 ? -6.902 -11.585 19.775 1.00 91.62 80 TYR A N 1
ATOM 610 C CA . TYR A 1 80 ? -6.594 -12.299 21.015 1.00 91.62 80 TYR A CA 1
ATOM 611 C C . TYR A 1 80 ? -7.582 -11.949 22.134 1.00 91.62 80 TYR A C 1
ATOM 613 O O . TYR A 1 80 ? -8.154 -12.848 22.753 1.00 91.62 80 TYR A O 1
ATOM 621 N N . VAL A 1 81 ? -7.841 -10.657 22.360 1.00 90.62 81 VAL A N 1
ATOM 622 C CA . VAL A 1 81 ? -8.773 -10.201 23.404 1.00 90.62 81 VAL A CA 1
ATOM 623 C C . VAL A 1 81 ? -10.183 -10.731 23.150 1.00 90.62 81 VAL A C 1
ATOM 625 O O . VAL A 1 81 ? -10.785 -11.303 24.054 1.00 90.62 81 VAL A O 1
ATOM 628 N N . LEU A 1 82 ? -10.700 -10.616 21.926 1.00 87.56 82 LEU A N 1
ATOM 629 C CA . LEU A 1 82 ? -12.070 -11.036 21.608 1.00 87.56 82 LEU A CA 1
ATOM 630 C C . LEU A 1 82 ? -12.280 -12.554 21.682 1.00 87.56 82 LEU A C 1
ATOM 632 O O . LEU A 1 82 ? -13.387 -13.004 21.983 1.0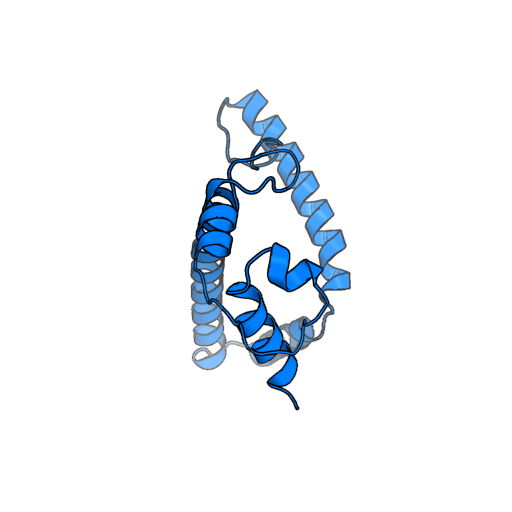0 87.56 82 LEU A O 1
ATOM 636 N N . THR A 1 83 ? -11.238 -13.348 21.419 1.00 85.31 83 THR A N 1
ATOM 637 C CA . THR A 1 83 ? -11.332 -14.817 21.420 1.00 85.31 83 THR A CA 1
ATOM 638 C C . THR A 1 83 ? -11.033 -15.439 22.781 1.00 85.31 83 THR A C 1
ATOM 640 O O . THR A 1 83 ? -11.688 -16.413 23.158 1.00 85.31 83 THR A O 1
ATOM 643 N N . LYS A 1 84 ? -10.065 -14.903 23.535 1.00 84.88 84 LYS A N 1
ATOM 644 C CA . LYS A 1 84 ? -9.645 -15.462 24.830 1.00 84.88 84 LYS A CA 1
ATOM 645 C C . LYS A 1 84 ? -10.316 -14.797 26.029 1.00 84.88 84 LYS A C 1
ATOM 647 O O . LYS A 1 84 ? -10.474 -15.458 27.053 1.00 84.88 84 LYS A O 1
ATOM 652 N N . TRP A 1 85 ? -10.757 -13.542 25.923 1.00 86.69 85 TRP A N 1
ATOM 653 C CA . TRP A 1 85 ? -11.382 -12.816 27.030 1.00 86.69 85 TRP A CA 1
ATOM 654 C C . TRP A 1 85 ? -12.883 -12.594 26.793 1.00 86.69 85 TRP A C 1
ATOM 656 O O . TRP A 1 85 ? -13.311 -11.764 25.995 1.00 86.69 85 TRP A O 1
ATOM 666 N N . ARG A 1 86 ? -13.725 -13.323 27.538 1.00 80.94 86 ARG A N 1
ATOM 667 C CA . ARG A 1 86 ? -15.196 -13.243 27.449 1.00 80.94 86 ARG A CA 1
ATOM 668 C C . ARG A 1 86 ? -15.756 -12.142 28.358 1.00 80.94 86 ARG A C 1
ATOM 670 O O . ARG A 1 86 ? -16.371 -12.425 29.383 1.00 80.94 86 ARG A O 1
ATOM 677 N N . PHE A 1 87 ? -15.544 -10.879 27.995 1.00 86.62 87 PHE A N 1
ATOM 678 C CA . PHE A 1 87 ? -16.152 -9.743 28.701 1.00 86.62 87 PHE A CA 1
ATOM 679 C C . PHE A 1 87 ? -17.642 -9.567 28.336 1.00 86.62 87 PHE A C 1
ATOM 681 O O . PHE A 1 87 ? -18.133 -10.078 27.319 1.00 86.62 87 PHE A O 1
ATOM 688 N N . ARG A 1 88 ? -18.396 -8.851 29.183 1.00 83.31 88 ARG A N 1
ATOM 689 C CA . ARG A 1 88 ? -19.824 -8.565 28.955 1.00 83.31 88 ARG A CA 1
ATOM 690 C C . ARG A 1 88 ? -19.960 -7.678 27.708 1.00 83.31 88 ARG A C 1
ATOM 692 O O . ARG A 1 88 ? -19.510 -6.541 27.724 1.00 83.31 88 ARG A O 1
ATOM 699 N N . GLY A 1 89 ? -20.545 -8.215 26.632 1.00 87.88 89 GLY A N 1
ATOM 700 C CA . GLY A 1 89 ? -20.722 -7.519 25.347 1.00 87.88 89 GLY A CA 1
ATOM 701 C C . GLY A 1 89 ? -19.781 -7.943 24.210 1.00 87.88 89 GLY A C 1
ATOM 702 O O . GLY A 1 89 ? -19.932 -7.441 23.099 1.00 87.88 89 GLY A O 1
ATOM 703 N N . HIS A 1 90 ? -18.861 -8.892 24.426 1.00 87.25 90 HIS A N 1
ATOM 704 C CA . HIS A 1 90 ? -17.913 -9.329 23.385 1.00 87.25 90 HIS A CA 1
ATOM 705 C C . HIS A 1 90 ? -18.597 -9.826 22.091 1.00 87.25 90 HIS A C 1
ATOM 707 O O . HIS A 1 90 ? -18.100 -9.558 21.001 1.00 87.25 90 HIS A O 1
ATOM 713 N N . THR A 1 91 ? -19.764 -10.480 22.181 1.00 88.44 91 THR A N 1
ATOM 714 C CA . THR A 1 91 ? -20.544 -10.921 21.009 1.00 88.44 91 THR A CA 1
ATOM 715 C C . THR A 1 91 ? -21.034 -9.749 20.159 1.00 88.44 91 THR A C 1
ATOM 717 O O . THR A 1 91 ? -21.014 -9.832 18.934 1.00 88.44 91 THR A O 1
ATOM 720 N N . LEU A 1 92 ? -21.443 -8.643 20.793 1.00 92.81 92 LEU A N 1
ATOM 721 C CA . LEU A 1 92 ? -21.886 -7.440 20.085 1.00 92.81 92 LEU A CA 1
ATOM 722 C C . LEU A 1 92 ? -20.707 -6.765 19.380 1.00 92.81 92 LEU A C 1
ATOM 724 O O . LEU A 1 92 ? -20.814 -6.433 18.205 1.00 92.81 92 LEU A O 1
ATOM 728 N N . VAL A 1 93 ? -19.573 -6.609 20.073 1.00 91.81 93 VAL A N 1
ATOM 729 C CA . VAL A 1 93 ? -18.350 -6.025 19.492 1.00 91.81 93 VAL A CA 1
ATOM 730 C C . VAL A 1 93 ? -17.870 -6.850 18.297 1.00 91.81 93 VAL A C 1
ATOM 732 O O . VAL A 1 93 ? -17.581 -6.292 17.242 1.00 91.81 93 VAL A O 1
ATOM 735 N N . PHE A 1 94 ? -17.853 -8.178 18.433 1.00 89.06 94 PHE A N 1
ATOM 736 C CA . PHE A 1 94 ? -17.510 -9.081 17.338 1.00 89.06 94 PHE A CA 1
ATOM 737 C C . PHE A 1 94 ? -18.481 -8.945 16.153 1.00 89.06 94 PHE A C 1
ATOM 739 O O . PHE A 1 94 ? -18.044 -8.833 15.009 1.00 89.06 94 PHE A O 1
ATOM 746 N N . GLY A 1 95 ? -19.790 -8.875 16.417 1.00 92.31 95 GLY A N 1
ATOM 747 C CA . GLY A 1 95 ? -20.806 -8.651 15.384 1.00 92.31 95 GLY A CA 1
ATOM 748 C C . GLY A 1 95 ? -20.645 -7.314 14.652 1.00 92.31 95 GLY A C 1
ATOM 749 O O . GLY A 1 95 ? -20.735 -7.277 13.428 1.00 92.31 95 GLY A O 1
ATOM 750 N N . LEU A 1 96 ? -20.342 -6.229 15.373 1.00 93.50 96 LEU A N 1
ATOM 751 C CA . LEU A 1 96 ? -20.084 -4.912 14.780 1.00 93.50 96 LEU A CA 1
ATOM 752 C C . LEU A 1 96 ? -18.816 -4.899 13.914 1.00 93.50 96 LEU A C 1
ATOM 754 O O . LEU A 1 96 ? -18.812 -4.267 12.860 1.00 93.50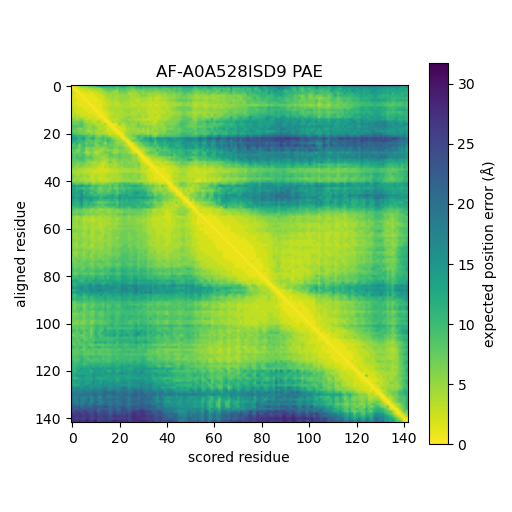 96 LEU A O 1
ATOM 758 N N . MET A 1 97 ? -17.762 -5.618 14.313 1.00 90.75 97 MET A N 1
ATOM 759 C CA . MET A 1 97 ? -16.555 -5.766 13.491 1.00 90.75 97 MET A CA 1
ATOM 760 C C . MET A 1 97 ? -16.842 -6.507 12.183 1.00 90.75 97 MET A C 1
ATOM 762 O O . MET A 1 97 ? -16.426 -6.046 11.123 1.00 90.75 97 MET A O 1
ATOM 766 N N . LEU A 1 98 ? -17.593 -7.612 12.237 1.00 91.19 98 LEU A N 1
ATOM 767 C CA . LEU A 1 98 ? -18.017 -8.322 11.026 1.00 91.19 98 LEU A CA 1
ATOM 768 C C . LEU A 1 98 ? -18.900 -7.443 10.138 1.00 91.19 98 LEU A C 1
ATOM 770 O O . LEU A 1 98 ? -18.729 -7.436 8.922 1.00 91.19 98 LEU A O 1
ATOM 774 N N . PHE A 1 99 ? -19.807 -6.668 10.737 1.00 94.25 99 PHE A N 1
ATOM 775 C CA . PHE A 1 99 ? -20.632 -5.712 10.004 1.00 94.25 99 PHE A CA 1
ATOM 776 C C . PHE A 1 99 ? -19.783 -4.655 9.284 1.00 94.25 99 PHE A C 1
ATOM 778 O O . PHE A 1 99 ? -20.035 -4.357 8.118 1.00 94.25 99 PHE A O 1
ATOM 785 N N . ALA A 1 100 ? -18.733 -4.142 9.932 1.00 90.88 100 ALA A N 1
ATOM 786 C CA . ALA A 1 100 ? -17.821 -3.179 9.324 1.00 90.88 100 ALA A CA 1
ATOM 787 C C . ALA A 1 100 ? -17.116 -3.731 8.069 1.00 90.88 100 ALA A C 1
ATOM 789 O O . ALA A 1 100 ? -16.878 -2.971 7.134 1.00 90.88 100 ALA A O 1
ATOM 790 N N . CYS A 1 101 ? -16.845 -5.040 7.996 1.00 90.69 101 CYS A N 1
ATOM 791 C CA . CYS A 1 101 ? -16.261 -5.671 6.805 1.00 90.69 101 CYS A CA 1
ATOM 792 C C . CYS A 1 101 ? -17.183 -5.643 5.575 1.00 90.69 101 CYS A C 1
ATOM 794 O O . CYS A 1 101 ? -16.694 -5.756 4.454 1.00 90.69 101 CYS A O 1
ATOM 796 N N . PHE A 1 102 ? -18.496 -5.491 5.767 1.00 93.31 102 PHE A N 1
ATOM 797 C CA . PHE A 1 102 ? -19.452 -5.347 4.666 1.00 93.31 102 PHE A CA 1
ATOM 798 C C . PHE A 1 102 ? -19.591 -3.904 4.177 1.00 93.31 102 PHE A C 1
ATOM 800 O O . PHE A 1 102 ? -20.232 -3.672 3.151 1.00 93.31 102 PHE A O 1
ATOM 807 N N . ILE A 1 103 ? -19.006 -2.929 4.882 1.00 92.25 103 ILE A N 1
ATOM 808 C CA . ILE A 1 103 ? -19.038 -1.534 4.449 1.00 92.25 103 ILE A CA 1
ATOM 809 C C . ILE A 1 103 ? -18.154 -1.402 3.200 1.00 92.25 103 ILE A C 1
ATOM 811 O O . ILE A 1 103 ? -16.960 -1.707 3.255 1.00 92.25 103 ILE A O 1
ATOM 815 N N . PRO A 1 104 ? -18.707 -0.934 2.068 1.00 93.19 104 PRO A N 1
ATOM 816 C CA . PRO A 1 104 ? -17.943 -0.788 0.842 1.00 93.19 104 PRO A CA 1
ATOM 817 C C . PRO A 1 104 ? -16.866 0.285 1.015 1.00 93.19 104 PRO A C 1
ATOM 819 O O . PRO A 1 104 ? -17.113 1.367 1.555 1.00 93.19 104 PRO A O 1
ATOM 822 N N . PHE A 1 105 ? -15.668 0.005 0.503 1.00 87.94 105 PHE A N 1
ATOM 823 C CA . PHE A 1 105 ? -14.516 0.902 0.622 1.00 87.94 105 PHE A CA 1
ATOM 824 C C . PHE A 1 105 ? -14.802 2.309 0.070 1.00 87.94 105 PHE A C 1
ATOM 826 O O . PHE A 1 105 ? -14.334 3.314 0.606 1.00 87.94 105 PHE A O 1
ATOM 833 N N . GLN A 1 106 ? -15.648 2.392 -0.955 1.00 90.31 106 GLN A N 1
ATOM 834 C CA . GLN A 1 106 ? -16.072 3.634 -1.591 1.00 90.31 106 GLN A CA 1
ATOM 835 C C . GLN A 1 106 ? -16.743 4.601 -0.601 1.00 90.31 106 GLN A C 1
ATOM 837 O O . GLN A 1 106 ? -16.513 5.806 -0.681 1.00 90.31 106 GLN A O 1
ATOM 842 N N . SER A 1 107 ? -17.519 4.097 0.364 1.00 93.19 107 SER A N 1
ATOM 843 C CA . SER A 1 107 ? -18.183 4.931 1.377 1.00 93.19 107 SER A CA 1
ATOM 844 C C . SER A 1 107 ? -17.212 5.503 2.412 1.00 93.19 107 SER A C 1
ATOM 846 O O . SER A 1 107 ? -17.495 6.535 3.016 1.00 93.19 107 SER A O 1
ATOM 848 N N . VAL A 1 108 ? -16.063 4.856 2.612 1.00 91.25 108 VAL A N 1
ATOM 849 C CA . VAL A 1 108 ? -15.052 5.251 3.606 1.00 91.25 108 VAL A CA 1
ATOM 850 C C . VAL A 1 108 ? -14.03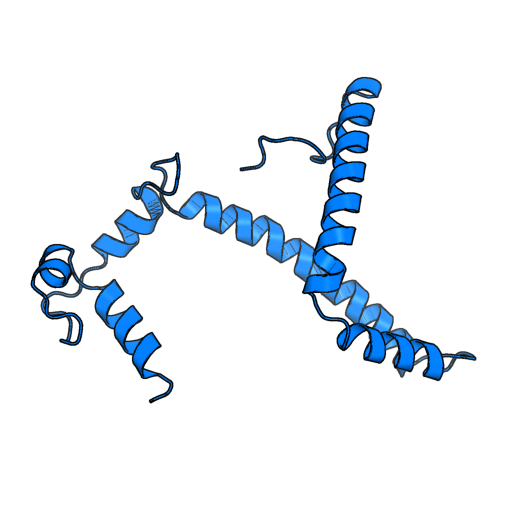3 6.231 3.017 1.00 91.25 108 VAL A C 1
ATOM 852 O O . VAL A 1 108 ? -13.485 7.066 3.740 1.00 91.25 108 VAL A O 1
ATOM 855 N N . LEU A 1 109 ? -13.818 6.190 1.699 1.00 92.44 109 LEU A N 1
ATOM 856 C CA . LEU A 1 109 ? -12.786 6.973 1.019 1.00 92.44 109 LEU A CA 1
ATOM 857 C C . LEU A 1 109 ? -12.980 8.490 1.163 1.00 92.44 109 LEU A C 1
ATOM 859 O O . LEU A 1 109 ? -12.019 9.197 1.466 1.00 92.44 109 LEU A O 1
ATOM 863 N N . LEU A 1 110 ? -14.206 9.000 0.995 1.00 92.81 110 LEU A N 1
ATOM 864 C CA . LEU A 1 110 ? -14.476 10.438 1.122 1.00 92.81 110 LEU A CA 1
ATOM 865 C C . LEU A 1 110 ? -14.245 10.948 2.563 1.00 92.81 110 LEU A C 1
ATOM 867 O O . LEU A 1 110 ? -13.488 11.907 2.721 1.00 92.81 110 LEU A O 1
ATOM 871 N N . PRO A 1 111 ? -14.804 10.318 3.617 1.00 91.31 111 PRO A N 1
ATOM 872 C CA . PRO A 1 111 ? -14.475 10.662 5.002 1.00 91.31 111 PRO A CA 1
ATOM 873 C C . PRO A 1 111 ? -12.978 10.578 5.321 1.00 91.31 111 PRO A C 1
ATOM 875 O O . PRO A 1 111 ? -12.438 11.449 5.998 1.00 91.31 111 PRO A O 1
ATOM 878 N N . MET A 1 112 ? -12.278 9.555 4.825 1.00 88.75 112 MET A N 1
ATOM 879 C CA . MET A 1 112 ? -10.830 9.452 5.024 1.00 88.75 112 MET A CA 1
ATOM 880 C C . MET A 1 112 ? -10.082 10.621 4.379 1.00 88.75 112 MET A C 1
ATOM 882 O O . MET A 1 112 ? -9.194 11.195 5.009 1.00 88.75 112 MET A O 1
ATOM 886 N N . ALA A 1 113 ? -10.461 11.014 3.161 1.00 88.94 113 ALA A N 1
ATOM 887 C CA . ALA A 1 113 ? -9.848 12.142 2.468 1.00 88.94 113 ALA A CA 1
ATOM 888 C C . ALA A 1 113 ? -10.081 13.473 3.204 1.00 88.94 113 ALA A C 1
ATOM 890 O O . ALA A 1 113 ? -9.156 14.281 3.315 1.00 88.94 113 ALA A O 1
ATOM 891 N N . THR A 1 114 ? -11.280 13.704 3.754 1.00 90.38 114 THR A N 1
ATOM 892 C CA . THR A 1 114 ? -11.572 14.931 4.516 1.00 90.38 114 THR A CA 1
ATOM 893 C C . THR A 1 114 ? -10.814 14.977 5.843 1.00 90.38 114 THR A C 1
ATOM 895 O O . THR A 1 114 ? -10.256 16.023 6.186 1.00 90.38 114 THR A O 1
ATOM 898 N N . ILE A 1 115 ? -10.719 13.850 6.557 1.00 90.88 115 ILE A N 1
ATOM 899 C CA . ILE A 1 115 ? -9.927 13.735 7.790 1.00 90.88 115 ILE A CA 1
ATOM 900 C C . ILE A 1 115 ? -8.444 13.976 7.494 1.00 90.88 115 ILE A C 1
ATOM 902 O O . ILE A 1 115 ? -7.811 14.784 8.176 1.00 90.88 115 ILE A O 1
ATOM 906 N N . LEU A 1 116 ? -7.895 13.345 6.453 1.00 87.00 116 LEU A N 1
ATOM 907 C CA . LEU A 1 116 ? -6.495 13.526 6.067 1.00 87.00 116 LEU A CA 1
ATOM 908 C C . LEU A 1 116 ? -6.203 14.971 5.634 1.00 87.00 116 LEU A C 1
ATOM 910 O O . LEU A 1 116 ? -5.172 15.527 6.008 1.00 87.00 116 LEU A O 1
ATOM 914 N N . GLY A 1 117 ? -7.130 15.614 4.917 1.00 85.81 117 GLY A N 1
ATOM 915 C CA . GLY A 1 117 ? -7.031 17.031 4.560 1.00 85.81 117 GLY A CA 1
ATOM 916 C C . GLY A 1 117 ? -7.026 17.955 5.783 1.00 85.81 117 GLY A C 1
ATOM 917 O O . GLY A 1 117 ? -6.229 18.892 5.849 1.00 85.81 117 GLY A O 1
ATOM 918 N N . SER A 1 118 ? -7.871 17.673 6.778 1.00 87.81 118 SER A N 1
ATOM 919 C CA . SER A 1 118 ? -7.905 18.414 8.047 1.00 87.81 118 SER A CA 1
ATOM 920 C C . SER A 1 118 ? -6.614 18.230 8.856 1.00 87.81 118 SER A C 1
ATOM 922 O O . SER A 1 118 ? -6.016 19.207 9.312 1.00 87.81 118 SER A O 1
ATOM 924 N N . LEU A 1 119 ? -6.121 16.992 8.947 1.00 86.06 119 LEU A N 1
ATOM 925 C CA . LEU A 1 119 ? -4.842 16.664 9.584 1.00 86.06 119 LEU A CA 1
ATOM 926 C C . LEU A 1 119 ? -3.656 17.324 8.872 1.00 86.06 119 LEU A C 1
ATOM 928 O O . LEU A 1 119 ? -2.729 17.790 9.530 1.00 86.06 119 LEU A O 1
ATOM 932 N N . GLY A 1 120 ? -3.692 17.416 7.541 1.00 84.88 120 GLY A N 1
ATOM 933 C CA . GLY A 1 120 ? -2.686 18.130 6.760 1.00 84.88 120 GLY A CA 1
ATOM 934 C C . GLY A 1 120 ? -2.640 19.621 7.099 1.00 84.88 120 GLY A C 1
A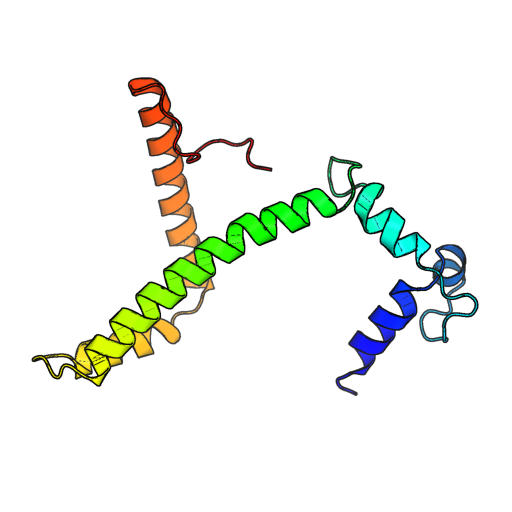TOM 935 O O . GLY A 1 120 ? -1.559 20.163 7.326 1.00 84.88 120 GLY A O 1
ATOM 936 N N . ARG A 1 121 ? -3.803 20.278 7.214 1.00 84.25 121 ARG A N 1
ATOM 937 C CA . ARG A 1 121 ? -3.886 21.688 7.645 1.00 84.25 121 ARG A CA 1
ATOM 938 C C . ARG A 1 121 ? -3.335 21.876 9.055 1.00 84.25 121 ARG A C 1
ATOM 940 O O . ARG A 1 121 ? -2.542 22.787 9.276 1.00 84.25 121 ARG A O 1
ATOM 947 N N . PHE A 1 122 ? -3.700 20.984 9.976 1.00 84.94 122 PHE A N 1
ATOM 948 C CA . PHE A 1 122 ? -3.166 20.990 11.336 1.00 84.94 122 PHE A CA 1
ATOM 949 C C . PHE A 1 122 ? -1.638 20.825 11.354 1.00 84.94 122 PHE A C 1
ATOM 951 O O . PHE A 1 122 ? -0.954 21.567 12.054 1.00 84.94 122 PHE A O 1
ATOM 958 N N . GLY A 1 123 ? -1.092 19.922 10.533 1.00 84.12 123 GLY A N 1
ATOM 959 C CA . GLY A 1 123 ? 0.352 19.725 10.383 1.00 84.12 123 GLY A CA 1
ATOM 960 C C . GLY A 1 123 ? 1.090 20.985 9.919 1.00 84.12 123 GLY A C 1
ATOM 961 O O . GLY A 1 123 ? 2.124 21.332 10.491 1.00 84.12 123 GLY A O 1
ATOM 962 N N . VAL A 1 124 ? 0.531 21.722 8.951 1.00 84.00 124 VAL A N 1
ATOM 963 C CA . VAL A 1 124 ? 1.095 23.004 8.486 1.00 84.00 124 VAL A CA 1
ATOM 964 C C . VAL A 1 124 ? 1.055 24.065 9.588 1.00 84.00 124 VAL A C 1
ATOM 966 O O . VAL A 1 124 ? 2.058 24.738 9.827 1.00 84.00 124 VAL A O 1
ATOM 969 N N . THR A 1 125 ? -0.069 24.203 10.297 1.00 84.75 125 THR A N 1
ATOM 970 C CA . THR A 1 125 ? -0.188 25.152 11.417 1.00 84.75 125 THR A CA 1
ATOM 971 C C . THR A 1 125 ? 0.796 24.824 12.541 1.00 84.75 125 THR A C 1
ATOM 973 O O . THR A 1 125 ? 1.457 25.723 13.060 1.00 84.75 125 THR A O 1
ATOM 976 N N . LEU A 1 126 ? 0.944 23.545 12.888 1.00 84.44 126 LEU A N 1
ATOM 977 C CA . LEU A 1 126 ? 1.846 23.092 13.945 1.00 84.44 126 LEU A CA 1
ATOM 978 C C . LEU A 1 126 ? 3.316 23.310 13.565 1.00 84.44 126 LEU A C 1
ATOM 980 O O . LEU A 1 126 ? 4.094 23.777 14.399 1.00 84.44 126 LEU A O 1
ATOM 984 N N . ARG A 1 127 ? 3.678 23.080 12.295 1.00 83.81 127 ARG A N 1
ATOM 985 C CA . ARG A 1 127 ? 4.998 23.434 11.754 1.00 83.81 127 ARG A CA 1
ATOM 986 C C . ARG A 1 127 ? 5.264 24.936 11.854 1.00 83.81 127 ARG A C 1
ATOM 988 O O . ARG A 1 127 ? 6.353 25.319 12.265 1.00 83.81 127 ARG A O 1
ATOM 995 N N . ASN A 1 128 ? 4.289 25.781 11.519 1.00 84.94 128 ASN A N 1
ATOM 996 C CA . ASN A 1 128 ? 4.446 27.237 11.608 1.00 84.94 128 ASN A CA 1
ATOM 997 C C . ASN A 1 128 ? 4.592 27.730 13.058 1.00 84.94 128 ASN A C 1
ATOM 999 O O . ASN A 1 128 ? 5.281 28.717 13.292 1.00 84.94 128 ASN A O 1
ATOM 1003 N N . ALA A 1 129 ? 3.969 27.048 14.024 1.00 86.12 129 ALA A N 1
ATOM 1004 C CA . ALA A 1 129 ? 4.022 27.420 15.439 1.00 86.12 129 ALA A CA 1
ATOM 1005 C C . ALA A 1 129 ? 5.266 26.892 16.178 1.00 86.12 129 ALA A C 1
ATOM 1007 O O . ALA A 1 129 ? 5.773 27.559 17.074 1.00 86.12 129 ALA A O 1
ATOM 1008 N N . THR A 1 130 ? 5.744 25.692 15.837 1.00 85.81 130 THR A N 1
ATOM 1009 C CA . THR A 1 130 ? 6.788 24.980 16.608 1.00 85.81 130 THR A CA 1
ATOM 1010 C C . THR A 1 130 ? 8.068 24.709 15.823 1.00 85.81 130 THR A C 1
ATOM 1012 O O . THR A 1 130 ? 9.053 24.246 16.391 1.00 85.81 130 THR A O 1
ATOM 1015 N N . GLY A 1 131 ? 8.067 24.942 14.509 1.00 79.75 131 GLY A N 1
ATOM 1016 C CA . GLY A 1 131 ? 9.169 24.584 13.614 1.00 79.75 131 GLY A CA 1
ATOM 1017 C C . GLY A 1 131 ? 9.320 23.078 13.348 1.00 79.75 131 GLY A C 1
ATOM 1018 O O . GLY A 1 131 ? 10.090 22.699 12.467 1.00 79.75 131 GLY A O 1
ATOM 1019 N N . PHE A 1 132 ? 8.586 22.205 14.050 1.00 78.00 132 PHE A N 1
ATOM 1020 C CA . PHE A 1 132 ? 8.685 20.751 13.911 1.00 78.00 132 PHE A CA 1
ATOM 1021 C C . PHE A 1 132 ? 7.771 20.223 12.790 1.00 78.00 132 PHE A C 1
ATOM 1023 O O . PHE A 1 132 ? 6.592 20.568 12.725 1.00 78.00 132 PHE A O 1
ATOM 1030 N N . SER A 1 133 ? 8.298 19.373 11.899 1.00 74.75 133 SER A N 1
ATOM 1031 C CA . SER A 1 133 ? 7.547 18.800 10.771 1.00 74.75 133 SER A CA 1
ATOM 1032 C C . SER A 1 133 ? 7.292 17.309 10.980 1.00 74.75 133 SER A C 1
ATOM 1034 O O . SER A 1 133 ? 8.216 16.503 10.939 1.00 74.75 133 SER A O 1
ATOM 1036 N N . PHE A 1 134 ? 6.021 16.936 11.140 1.00 70.31 134 PHE A N 1
ATOM 1037 C CA . PHE A 1 134 ? 5.574 15.539 11.238 1.00 70.31 134 PHE A CA 1
ATOM 1038 C C . PHE A 1 134 ? 5.352 14.865 9.870 1.00 70.31 134 PHE A C 1
ATOM 1040 O O . PHE A 1 134 ? 4.821 13.761 9.803 1.00 70.31 134 PHE A O 1
ATOM 1047 N N . GLY A 1 135 ? 5.686 15.540 8.763 1.00 67.25 135 GLY A N 1
ATOM 1048 C CA . GLY A 1 135 ? 5.405 15.049 7.406 1.00 67.25 135 GLY A CA 1
ATOM 1049 C C . GLY A 1 135 ? 3.934 15.161 6.972 1.00 67.25 135 GLY A C 1
ATOM 105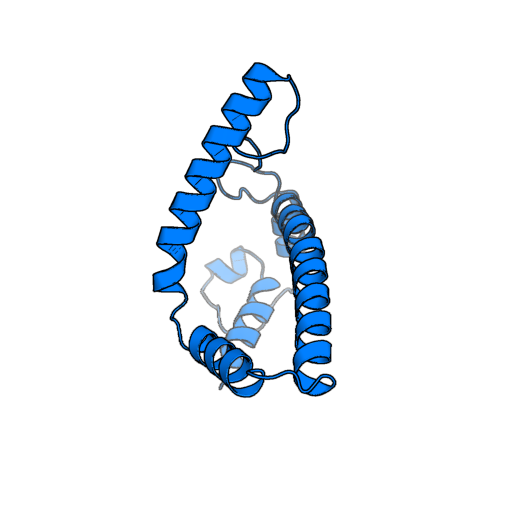0 O O . GLY A 1 135 ? 3.612 14.846 5.832 1.00 67.25 135 GLY A O 1
ATOM 1051 N N . LEU A 1 136 ? 3.044 15.660 7.837 1.00 67.88 136 LEU A N 1
ATOM 1052 C CA . LEU A 1 136 ? 1.644 15.961 7.520 1.00 67.88 136 LEU A CA 1
ATOM 1053 C C . LEU A 1 136 ? 1.529 17.328 6.826 1.00 67.88 136 LEU A C 1
ATOM 1055 O O . LEU A 1 136 ? 1.991 18.335 7.358 1.00 67.88 136 LEU A O 1
ATOM 1059 N N . GLY A 1 137 ? 0.895 17.367 5.649 1.00 60.66 137 GLY A N 1
ATOM 1060 C CA . GLY A 1 137 ? 0.641 18.609 4.903 1.00 60.66 137 GLY A CA 1
ATOM 1061 C C . GLY A 1 137 ? 1.812 19.124 4.057 1.00 60.66 137 GLY A C 1
ATOM 1062 O O . GLY A 1 137 ? 1.768 20.264 3.599 1.00 60.66 137 GLY A O 1
ATOM 1063 N N . ASN A 1 138 ? 2.852 18.313 3.833 1.00 59.69 138 ASN A N 1
ATOM 1064 C CA . ASN A 1 138 ? 3.952 18.662 2.936 1.00 59.69 138 ASN A CA 1
ATOM 1065 C C . ASN A 1 138 ? 3.657 18.173 1.500 1.00 59.69 138 ASN A C 1
ATOM 1067 O O . ASN A 1 138 ? 3.626 16.963 1.290 1.00 59.69 138 ASN A O 1
ATOM 1071 N N . PRO A 1 139 ? 3.468 19.056 0.501 1.00 53.53 139 PRO A N 1
ATOM 1072 C CA . PRO A 1 139 ? 3.168 18.647 -0.875 1.00 53.53 139 PRO A CA 1
ATOM 1073 C C . PRO A 1 139 ? 4.358 18.014 -1.620 1.00 53.53 139 PRO A C 1
ATOM 1075 O O . PRO A 1 139 ? 4.199 17.626 -2.769 1.00 53.53 139 PRO A O 1
ATOM 1078 N N . THR A 1 140 ? 5.544 17.920 -1.000 1.00 48.47 140 THR A N 1
ATOM 1079 C CA . THR A 1 140 ? 6.777 17.409 -1.633 1.00 48.47 140 THR A CA 1
ATOM 1080 C C . THR A 1 140 ? 7.155 15.978 -1.251 1.00 48.47 140 THR A C 1
ATOM 1082 O O . THR A 1 140 ? 8.250 15.528 -1.591 1.00 48.47 140 THR A O 1
ATOM 1085 N N . VAL A 1 141 ? 6.277 15.234 -0.569 1.00 45.03 141 VAL A N 1
ATOM 1086 C CA . VAL A 1 141 ? 6.409 13.767 -0.522 1.00 45.03 141 V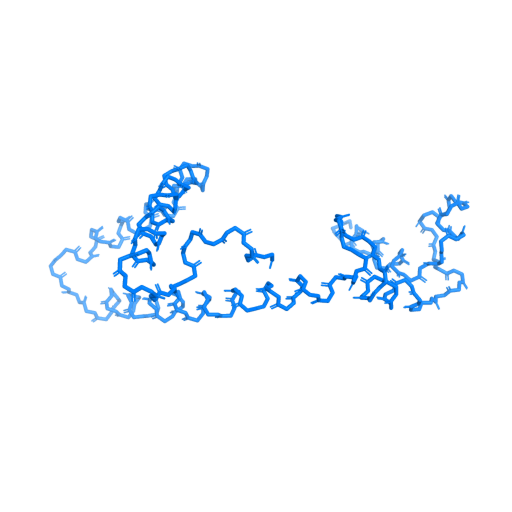AL A CA 1
ATOM 1087 C C . VAL A 1 141 ? 5.902 13.220 -1.854 1.00 45.03 141 VAL A C 1
ATOM 1089 O O . VAL A 1 141 ? 4.723 12.915 -2.011 1.00 45.03 141 VAL A O 1
ATOM 1092 N N . ASN A 1 142 ? 6.810 13.203 -2.827 1.00 38.88 142 ASN A N 1
ATOM 1093 C CA . ASN A 1 142 ? 6.675 12.437 -4.061 1.00 38.88 142 ASN A CA 1
ATOM 1094 C C . ASN A 1 142 ? 6.743 10.940 -3.747 1.00 38.88 142 ASN A C 1
ATOM 1096 O O . ASN A 1 142 ? 7.601 10.566 -2.912 1.00 38.88 142 ASN A O 1
#

Sequence (142 aa):
FYLMPLFVMLVTSFKTMDEIQNGNMLALPQAPTFEPWLKAWGETCVGLTCAGINGYFWNSIKMVVPAVLISTLLGALNGYVLTKWRFRGHTLVFGLMLFACFIPFQSVLLPMATILGSLGRFGVTLRNATGFSFGLGNPTVN

Nearest PDB structures (foldseek):
  2r6g-assembly1_G  TM=6.122E-01  e=3.425E-01  Escherichia coli K-12

Foldseek 3Di:
DVCVVVVLVVQVQQEDPVRVVVPPSPDGHPGGHCVSVVCQQQQPDDDPDRGHCVVVVVLVVVVCVVVCVVVVVVVVVVVCCLPVPDDDCSVVVVVVVVVVVPPDPVVVVVVVVVVLVVQLVVQVVCCVVPVDHPVRVDPPPD

pLDDT: mean 84.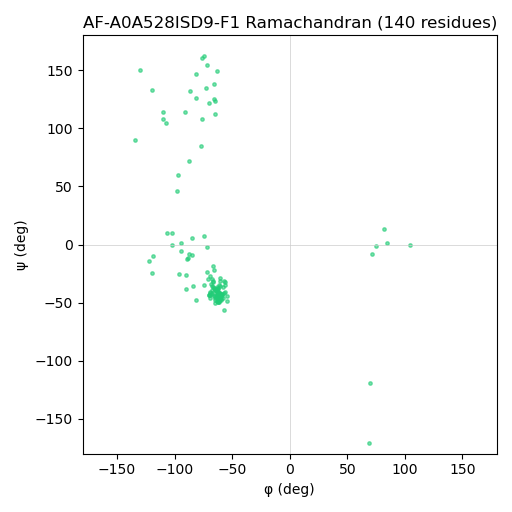25, std 10.1, range [38.88, 97.81]

Radius of gyration: 23.77 Å; Cα contacts (8 Å, |Δi|>4): 84; chains: 1; bounding box: 39×47×65 Å